Protein AF-A0A0F4JK47-F1 (afdb_monomer)

Secondary structure (DSSP, 8-state):
-PPPPEE-S-EETTTEE----HHHHHHT--SS--HHHHHHHHHHTTT-GGGS---SSHHHHHHHHHHTT-EESS--TTPEEEETTTTEEEEEEEE-SSEEEEEEEEE--TTS---SS--EEEEEEEETTSTTEEEEE----

Nearest PDB structures (foldseek):
  8fkz-assembly1_LE  TM=6.269E-01  e=9.754E-01  Homo sapiens
  2lkt-assembly1_A  TM=4.896E-01  e=1.407E+00  Homo sapiens
  4fei-assembly1_A-2  TM=5.114E-01  e=6.476E+00  Deinococcus radiodurans R1 = ATCC 13939 = DSM 20539
  2bsj-assembly1_A  TM=3.823E-01  e=5.072E+00  Yersinia enterocolitica

Radius of gyration: 14.27 Å; Cα contacts (8 Å, |Δi|>4): 301; chains: 1; bounding box: 33×34×39 Å

Sequence (141 aa):
MSVPEKVYEGWNSHDGWDNYTRWGEEFGENGVPWCVIFDWCMYHDVGLDAIVPKVDNVSAFASWARARGQWSDYPSVGAWVDFGDGAHTEIVTGFDADTVYTKGGNSIRSGSEDHGQGNGVWSHSNPRRSSYVTGYFAPRY

Solvent-accessible surface area (backbone atoms only — not comparable to full-atom values): 7890 Å² total; per-residue (Å²): 133,82,85,74,75,46,74,59,47,51,79,45,97,87,81,39,59,50,38,51,33,76,45,20,59,71,73,72,58,58,54,44,83,36,20,39,32,35,51,43,45,62,27,45,80,72,75,46,41,89,62,50,76,95,57,60,48,48,56,60,52,52,51,54,21,51,78,66,75,26,51,31,87,60,89,48,73,69,12,40,36,31,28,60,80,50,71,42,38,30,30,24,74,41,68,64,101,56,37,34,29,31,44,18,28,46,24,62,59,84,95,57,88,77,84,86,60,38,46,16,31,29,69,50,76,44,57,55,81,35,84,50,49,63,33,22,38,48,68,76,132

Organism: NCBI:txid68223

Mean predicted aligned error: 2.82 Å

Foldseek 3Di:
DDDDWDFAFDQDPPPGTQQAGPLCVVLVHGRDACFVSVLLVVCVVVVNNVQFDSDRWQVVRQVVLVVVVQKFLDDDQSKWWQFPNGQGTFGFHDDDPFKTKTWTAQADEPPDDDPVTRGTIYIDIDGSPDPRGVTIRHTDD

pLDDT: mean 95.49, std 5.54, range [51.91, 98.75]

Structure (mmCIF, N/CA/C/O backbone):
data_AF-A0A0F4JK47-F1
#
_entry.id   AF-A0A0F4JK47-F1
#
loop_
_atom_site.group_PDB
_atom_site.id
_atom_site.type_symbol
_atom_site.label_atom_id
_atom_site.label_alt_id
_atom_site.label_comp_id
_atom_site.label_asym_id
_atom_site.label_entity_id
_atom_site.label_seq_id
_atom_site.pdbx_PDB_ins_code
_atom_site.Cartn_x
_atom_site.Cartn_y
_atom_site.Cartn_z
_atom_site.occupancy
_atom_site.B_iso_or_equiv
_atom_site.auth_seq_id
_atom_site.auth_comp_id
_atom_site.auth_asym_id
_atom_site.auth_atom_id
_atom_site.pdbx_PDB_model_num
ATOM 1 N N . MET A 1 1 ? 12.239 -9.893 6.975 1.00 51.91 1 MET A N 1
ATOM 2 C CA . MET A 1 1 ? 12.972 -8.603 6.999 1.00 51.91 1 MET A CA 1
ATOM 3 C C . MET A 1 1 ? 12.037 -7.551 6.431 1.00 51.91 1 MET A C 1
ATOM 5 O O . MET A 1 1 ? 11.360 -7.867 5.465 1.00 51.91 1 MET A O 1
ATOM 9 N N . SER A 1 2 ? 11.939 -6.363 7.030 1.00 81.25 2 SER A N 1
ATOM 10 C CA . SER A 1 2 ? 11.097 -5.292 6.482 1.00 81.25 2 SER A CA 1
ATOM 11 C C . SER A 1 2 ? 11.698 -4.743 5.183 1.00 81.25 2 SER A C 1
ATOM 13 O O . SER A 1 2 ? 12.920 -4.680 5.044 1.00 81.25 2 SER A O 1
ATOM 15 N N . VAL A 1 3 ? 10.851 -4.350 4.226 1.00 94.31 3 VAL A N 1
ATOM 16 C CA . VAL A 1 3 ? 11.300 -3.698 2.985 1.00 94.31 3 VAL A CA 1
ATOM 17 C C . VAL A 1 3 ? 12.006 -2.375 3.335 1.00 94.31 3 VAL A C 1
ATOM 19 O O . VAL A 1 3 ? 11.402 -1.544 4.024 1.00 94.31 3 VAL A O 1
ATOM 22 N N . PRO A 1 4 ? 13.267 -2.149 2.910 1.00 96.94 4 PRO A N 1
ATOM 23 C CA . PRO A 1 4 ? 13.980 -0.901 3.183 1.00 96.94 4 PRO A CA 1
ATOM 24 C C . PRO A 1 4 ? 13.281 0.317 2.579 1.00 96.94 4 PRO A C 1
ATOM 26 O O . PRO A 1 4 ? 12.728 0.226 1.486 1.00 96.94 4 PRO A O 1
ATOM 29 N N . GLU A 1 5 ? 13.351 1.461 3.254 1.00 97.69 5 GLU A N 1
ATOM 30 C CA . GLU A 1 5 ? 12.824 2.715 2.713 1.00 97.69 5 GLU A CA 1
ATOM 31 C C . GLU A 1 5 ? 13.839 3.390 1.806 1.00 97.69 5 GLU A C 1
ATOM 33 O O . GLU A 1 5 ? 14.959 3.691 2.227 1.00 97.69 5 GLU A O 1
ATOM 38 N N . LYS A 1 6 ? 13.451 3.570 0.549 1.00 97.00 6 LYS A N 1
ATOM 39 C CA . LYS A 1 6 ? 14.240 4.197 -0.510 1.00 97.00 6 LYS A CA 1
ATOM 40 C C . LYS A 1 6 ? 13.387 4.309 -1.771 1.00 97.00 6 LYS A C 1
ATOM 42 O O . LYS A 1 6 ? 12.287 3.763 -1.838 1.00 97.00 6 LYS A O 1
ATOM 47 N N . VAL A 1 7 ? 13.954 4.964 -2.773 1.00 96.88 7 VAL A N 1
ATOM 48 C CA . VAL A 1 7 ? 13.476 4.927 -4.156 1.00 96.88 7 VAL A CA 1
ATOM 49 C C . VAL A 1 7 ? 13.693 3.527 -4.747 1.00 96.88 7 VAL A C 1
ATOM 51 O O . VAL A 1 7 ? 14.729 2.902 -4.482 1.00 96.88 7 VAL A O 1
ATOM 54 N N . TYR A 1 8 ? 12.721 3.038 -5.521 1.00 96.94 8 TYR A N 1
ATOM 55 C CA . TYR A 1 8 ? 12.741 1.702 -6.143 1.00 96.94 8 TYR A CA 1
ATOM 56 C C . TYR A 1 8 ? 12.629 1.704 -7.670 1.00 96.94 8 TYR A C 1
ATOM 58 O O . TYR A 1 8 ? 12.639 0.629 -8.262 1.00 96.94 8 TYR A O 1
ATOM 66 N N . GLU A 1 9 ? 12.581 2.879 -8.285 1.00 93.75 9 GLU A N 1
ATOM 67 C CA . GLU A 1 9 ? 12.385 3.063 -9.722 1.00 93.75 9 GLU A CA 1
ATOM 68 C C . GLU A 1 9 ? 13.336 4.133 -10.282 1.00 93.75 9 GLU A C 1
ATOM 70 O O . GLU A 1 9 ? 14.014 4.848 -9.530 1.00 93.75 9 GLU A O 1
ATOM 75 N N . GLY A 1 10 ? 13.454 4.201 -11.605 1.00 92.56 10 GLY A N 1
ATOM 76 C CA . GLY A 1 10 ? 14.325 5.154 -12.289 1.00 92.56 10 GLY A CA 1
ATOM 77 C C . GLY A 1 10 ? 13.641 6.499 -12.519 1.00 92.56 10 GLY A C 1
ATOM 78 O O . GLY A 1 10 ? 12.442 6.561 -12.762 1.00 92.56 10 GLY A O 1
ATOM 79 N N . TRP A 1 11 ? 14.412 7.591 -12.476 1.00 91.31 11 TRP A N 1
ATOM 80 C CA . TRP A 1 11 ? 13.947 8.909 -12.921 1.00 91.31 11 TRP A CA 1
ATOM 81 C C . TRP A 1 11 ? 14.426 9.196 -14.339 1.00 91.31 11 TRP A C 1
ATOM 83 O O . TRP A 1 11 ? 15.616 9.055 -14.641 1.00 91.31 11 TRP A O 1
ATOM 93 N N . ASN A 1 12 ? 13.533 9.713 -15.176 1.00 86.81 12 ASN A N 1
ATOM 94 C CA . ASN A 1 12 ? 13.883 10.317 -16.449 1.00 86.81 12 ASN A CA 1
ATOM 95 C C . ASN A 1 12 ? 13.209 11.692 -16.602 1.00 86.81 12 ASN A C 1
ATOM 97 O O . ASN A 1 12 ? 12.116 11.942 -16.105 1.00 86.81 12 ASN A O 1
ATOM 101 N N . SER A 1 13 ? 13.871 12.611 -17.305 1.00 85.88 13 SER A N 1
ATOM 102 C CA . SER A 1 13 ? 13.415 14.002 -17.411 1.00 85.88 13 SER A CA 1
ATOM 103 C C . SER A 1 13 ? 12.200 14.217 -18.320 1.00 85.88 13 SER A C 1
ATOM 105 O O . SER A 1 13 ? 11.740 15.351 -18.418 1.00 85.88 13 SER A O 1
ATOM 107 N N . HIS A 1 14 ? 11.742 13.191 -19.043 1.00 83.75 14 HIS A N 1
ATOM 108 C CA . HIS A 1 14 ? 10.624 13.293 -19.982 1.00 83.75 14 HIS A CA 1
ATOM 109 C C . HIS A 1 14 ? 9.306 12.831 -19.342 1.00 83.75 14 HIS A C 1
ATOM 111 O O . HIS A 1 14 ? 8.316 13.552 -19.415 1.00 83.75 14 HIS A O 1
ATOM 117 N N . ASP A 1 15 ? 9.326 11.675 -18.673 1.00 84.06 15 ASP A N 1
ATOM 118 C CA . ASP A 1 15 ? 8.145 10.980 -18.144 1.00 84.06 15 ASP A CA 1
ATOM 119 C C . ASP A 1 15 ? 8.086 10.942 -16.604 1.00 84.06 15 ASP A C 1
ATOM 121 O O . ASP A 1 15 ? 7.052 10.585 -16.042 1.00 84.06 15 ASP A O 1
ATOM 125 N N . GLY A 1 16 ? 9.167 11.329 -15.914 1.00 90.00 16 GLY A N 1
ATOM 126 C CA . GLY A 1 16 ? 9.261 11.280 -14.454 1.00 90.00 16 GLY A CA 1
ATOM 127 C C . GLY A 1 16 ? 9.769 9.933 -13.939 1.00 90.00 16 GLY A C 1
ATOM 128 O O . GLY A 1 16 ? 10.789 9.427 -14.423 1.00 90.00 16 GLY A O 1
ATOM 129 N N . TRP A 1 17 ? 9.099 9.380 -12.928 1.00 93.12 17 TRP A N 1
ATOM 130 C CA . TRP A 1 17 ? 9.425 8.068 -12.369 1.00 93.12 17 TRP A CA 1
ATOM 131 C C . TRP A 1 17 ? 8.900 6.955 -13.287 1.00 93.12 17 TRP A C 1
ATOM 133 O O . TRP A 1 17 ? 7.778 7.013 -13.790 1.00 93.12 17 TRP A O 1
ATOM 143 N N . ASP A 1 18 ? 9.745 5.968 -13.582 1.00 92.88 18 ASP A N 1
ATOM 144 C CA . ASP A 1 18 ? 9.508 5.012 -14.668 1.00 92.88 18 ASP A CA 1
ATOM 145 C C . ASP A 1 18 ? 8.592 3.829 -14.307 1.00 92.88 18 ASP A C 1
ATOM 147 O O . ASP A 1 18 ? 8.174 3.093 -15.202 1.00 92.88 18 ASP A O 1
ATOM 151 N N . ASN A 1 19 ? 8.236 3.665 -13.030 1.00 95.19 19 ASN A N 1
ATOM 152 C CA . ASN A 1 19 ? 7.407 2.588 -12.492 1.00 95.19 19 ASN A CA 1
ATOM 153 C C . ASN A 1 19 ? 7.930 1.167 -12.772 1.00 95.19 19 ASN A C 1
ATOM 155 O O . ASN A 1 19 ? 7.186 0.192 -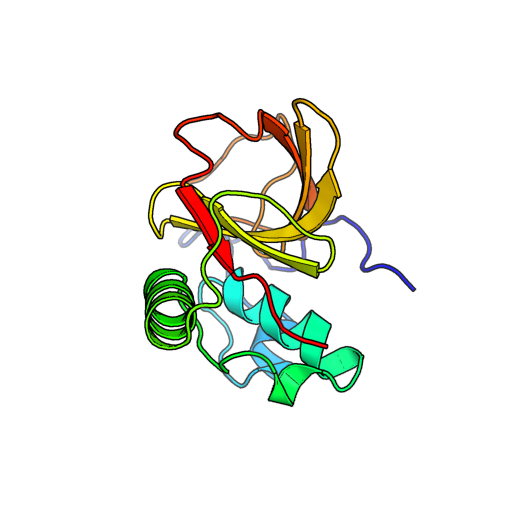12.624 1.00 95.19 19 ASN A O 1
ATOM 159 N N . TYR A 1 20 ? 9.206 1.010 -13.144 1.00 96.50 20 TYR A N 1
ATOM 160 C CA . TYR A 1 20 ? 9.817 -0.307 -13.304 1.00 96.50 20 TYR A CA 1
ATOM 161 C C . TYR A 1 20 ? 10.363 -0.794 -11.964 1.00 96.50 20 TYR A C 1
ATOM 163 O O . TYR A 1 20 ? 11.418 -0.366 -11.495 1.00 96.50 20 TYR A O 1
ATOM 171 N N . THR A 1 21 ? 9.648 -1.732 -11.344 1.00 97.38 21 THR A N 1
ATOM 172 C CA . THR A 1 21 ? 9.978 -2.252 -10.015 1.00 97.38 21 THR A CA 1
ATOM 173 C C . THR A 1 21 ? 9.960 -3.776 -9.984 1.00 97.38 21 THR A C 1
ATOM 175 O O . THR A 1 21 ? 9.265 -4.434 -10.755 1.00 97.38 21 THR A O 1
ATOM 178 N N . ARG A 1 22 ? 10.676 -4.359 -9.015 1.00 97.69 22 ARG A N 1
ATOM 179 C CA . ARG A 1 22 ? 10.630 -5.809 -8.757 1.00 97.69 22 ARG A CA 1
ATOM 180 C C . ARG A 1 22 ? 9.221 -6.327 -8.431 1.00 97.69 22 ARG A C 1
ATOM 182 O O . ARG A 1 22 ? 8.938 -7.491 -8.670 1.00 97.69 22 ARG A O 1
ATOM 189 N N . TRP A 1 23 ? 8.356 -5.478 -7.870 1.00 98.25 23 TRP A N 1
ATOM 190 C CA . TRP A 1 23 ? 6.982 -5.854 -7.527 1.00 98.25 23 TRP A CA 1
ATOM 191 C C . TRP A 1 23 ? 6.079 -5.851 -8.753 1.00 98.25 23 TRP A C 1
ATOM 193 O O . TRP A 1 23 ? 5.242 -6.734 -8.882 1.00 98.25 23 TRP A O 1
ATOM 203 N N . GLY A 1 24 ? 6.301 -4.929 -9.693 1.00 98.25 24 GLY A N 1
ATOM 204 C CA . GLY A 1 24 ? 5.657 -5.000 -11.002 1.00 98.25 24 GLY A CA 1
ATOM 205 C C . GLY A 1 24 ? 6.009 -6.299 -11.736 1.00 98.25 24 GLY A C 1
ATOM 206 O O . GLY A 1 24 ? 5.132 -6.961 -12.288 1.00 98.25 24 GLY A O 1
ATOM 207 N N . GLU A 1 25 ? 7.276 -6.729 -11.677 1.00 98.44 25 GLU A N 1
ATOM 208 C CA . GLU A 1 25 ? 7.705 -8.028 -12.224 1.00 98.44 25 GLU A CA 1
ATOM 209 C C . GLU A 1 25 ? 7.029 -9.218 -11.525 1.00 98.44 25 GLU A C 1
ATOM 211 O O . GLU A 1 25 ? 6.532 -10.120 -12.197 1.00 98.44 25 GLU A O 1
ATOM 216 N N . GLU A 1 26 ? 6.989 -9.217 -10.191 1.00 98.25 26 GLU A N 1
ATOM 217 C CA . GLU A 1 26 ? 6.371 -10.273 -9.378 1.00 98.25 26 GLU A CA 1
ATOM 218 C C . GLU A 1 26 ? 4.857 -10.383 -9.616 1.00 98.25 26 GLU A C 1
ATOM 220 O O . GLU A 1 26 ? 4.314 -11.476 -9.796 1.00 98.25 26 GLU A O 1
ATOM 225 N N . PHE A 1 27 ? 4.168 -9.245 -9.660 1.00 98.50 27 PHE A N 1
ATOM 226 C CA . PHE A 1 27 ? 2.734 -9.180 -9.907 1.00 98.50 27 PHE A CA 1
ATOM 227 C C . PHE A 1 27 ? 2.380 -9.609 -11.337 1.00 98.50 27 PHE A C 1
ATOM 229 O O . PHE A 1 27 ? 1.346 -10.259 -11.548 1.00 98.50 27 PHE A O 1
ATOM 236 N N . GLY A 1 28 ? 3.266 -9.313 -12.294 1.00 98.31 28 GLY A N 1
ATOM 237 C CA . GLY A 1 28 ? 3.094 -9.558 -13.726 1.00 98.31 28 GLY A CA 1
ATOM 238 C C . GLY A 1 28 ? 2.665 -8.322 -14.523 1.00 98.31 28 GLY A C 1
ATOM 239 O O . GLY A 1 28 ? 2.251 -8.464 -15.671 1.00 98.31 28 GLY A O 1
ATOM 240 N N . GLU A 1 29 ? 2.764 -7.131 -13.930 1.00 97.75 29 GLU A N 1
ATOM 241 C CA . GLU A 1 29 ? 2.408 -5.848 -14.537 1.00 97.75 29 GLU A CA 1
ATOM 242 C C . GLU A 1 29 ? 3.410 -4.775 -14.089 1.00 97.75 29 GLU A C 1
ATOM 244 O O . GLU A 1 29 ? 3.358 -4.276 -12.969 1.00 97.75 29 GLU A O 1
ATOM 249 N N . ASN A 1 30 ? 4.382 -4.471 -14.951 1.00 97.31 30 ASN A N 1
ATOM 250 C CA . ASN A 1 30 ? 5.497 -3.576 -14.640 1.00 97.31 30 ASN A CA 1
ATOM 251 C C . ASN A 1 30 ? 5.425 -2.295 -15.484 1.00 97.31 30 ASN A C 1
ATOM 253 O O . ASN A 1 30 ? 4.942 -2.342 -16.616 1.00 97.31 30 ASN A O 1
ATOM 257 N N . GLY A 1 31 ? 5.929 -1.172 -14.965 1.00 95.56 31 GLY A N 1
ATOM 258 C CA . GLY A 1 31 ? 5.838 0.130 -15.640 1.00 95.56 31 GLY A CA 1
ATOM 259 C C . GLY A 1 31 ? 4.490 0.842 -15.453 1.00 95.56 31 GLY A C 1
ATOM 260 O O . GLY A 1 31 ? 4.136 1.698 -16.262 1.00 95.56 31 GLY A O 1
ATOM 261 N N . VAL A 1 32 ? 3.728 0.489 -14.411 1.00 95.12 32 VAL A N 1
ATOM 262 C CA . VAL A 1 32 ? 2.440 1.109 -14.041 1.00 95.12 32 VAL A CA 1
ATOM 263 C C . VAL A 1 32 ? 2.460 1.559 -12.573 1.00 95.12 32 VAL A C 1
ATOM 265 O O . VAL A 1 32 ? 3.261 1.023 -11.802 1.00 95.12 32 VAL A O 1
ATOM 268 N N . PRO A 1 33 ? 1.590 2.501 -12.145 1.00 95.38 33 PRO A N 1
ATOM 269 C CA . PRO A 1 33 ? 1.475 2.869 -10.735 1.00 95.38 33 PRO A CA 1
ATOM 270 C C . PRO A 1 33 ? 1.321 1.635 -9.840 1.00 95.38 33 PRO A C 1
ATOM 272 O O . PRO A 1 33 ? 0.465 0.787 -10.074 1.00 95.38 33 PRO A O 1
ATOM 275 N N . TRP A 1 34 ? 2.160 1.532 -8.811 1.00 97.69 34 TRP A N 1
ATOM 276 C CA . TRP A 1 34 ? 2.419 0.250 -8.149 1.00 97.69 34 TRP A CA 1
ATOM 277 C C . TRP A 1 34 ? 2.049 0.210 -6.657 1.00 97.69 34 TRP A C 1
ATOM 279 O O . TRP A 1 34 ? 2.517 -0.669 -5.936 1.00 97.69 34 TRP A O 1
ATOM 289 N N . CYS A 1 35 ? 1.196 1.119 -6.170 1.00 97.94 35 CYS A N 1
ATOM 290 C CA . CYS A 1 35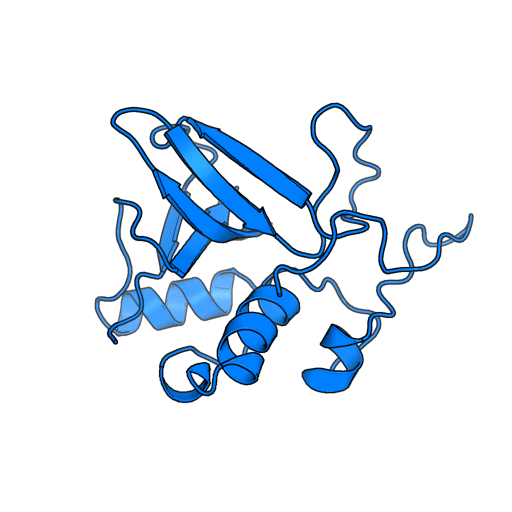 ? 0.777 1.135 -4.760 1.00 97.94 35 CYS A CA 1
ATOM 291 C C . CYS A 1 35 ? 0.003 -0.134 -4.360 1.00 97.94 35 CYS A C 1
ATOM 293 O O . CYS A 1 35 ? 0.38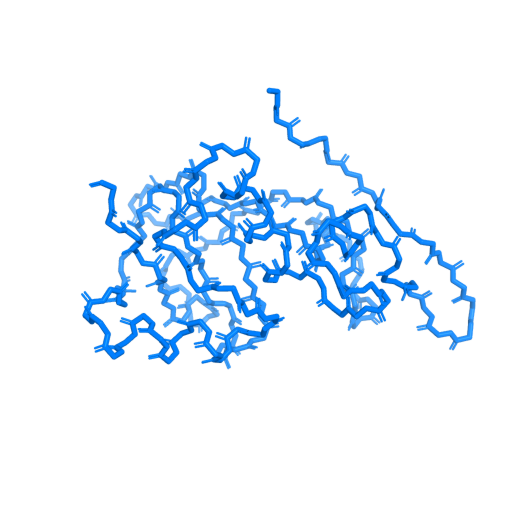5 -0.818 -3.414 1.00 97.94 35 CYS A O 1
ATOM 295 N N . VAL A 1 36 ? -1.025 -0.512 -5.128 1.00 98.62 36 VAL A N 1
ATOM 296 C CA . VAL A 1 36 ? -1.802 -1.743 -4.879 1.00 98.62 36 VAL A CA 1
ATOM 297 C C . VAL A 1 36 ? -0.979 -2.992 -5.186 1.00 98.62 36 VAL A C 1
ATOM 299 O O . VAL A 1 36 ? -1.056 -3.980 -4.460 1.00 98.62 36 VAL A O 1
ATOM 302 N N . ILE A 1 37 ? -0.155 -2.931 -6.237 1.00 98.75 37 ILE A N 1
ATOM 303 C CA . ILE A 1 37 ? 0.777 -4.002 -6.607 1.00 98.75 37 ILE A CA 1
ATOM 304 C C . ILE A 1 37 ? 1.706 -4.322 -5.432 1.00 98.75 37 ILE A C 1
ATOM 306 O O . ILE A 1 37 ? 1.842 -5.484 -5.056 1.00 98.75 37 ILE A O 1
ATOM 310 N N . PHE A 1 38 ? 2.294 -3.297 -4.809 1.00 98.56 38 PHE A N 1
ATOM 311 C CA . PHE A 1 38 ? 3.123 -3.457 -3.619 1.00 98.56 38 PHE A CA 1
ATOM 312 C C . PHE A 1 38 ? 2.356 -4.127 -2.479 1.00 98.56 38 PHE A C 1
ATOM 314 O O . PHE A 1 38 ? 2.846 -5.107 -1.916 1.00 98.56 38 PHE A O 1
ATOM 321 N N . ASP A 1 39 ? 1.158 -3.632 -2.161 1.00 98.38 39 ASP A N 1
ATOM 322 C CA . ASP A 1 39 ? 0.340 -4.171 -1.075 1.00 98.38 39 ASP A CA 1
ATOM 323 C C . ASP A 1 39 ? -0.015 -5.654 -1.316 1.00 98.38 39 ASP A C 1
ATOM 325 O O . ASP A 1 39 ? 0.072 -6.469 -0.393 1.00 98.38 39 ASP A O 1
ATOM 329 N N . TRP A 1 40 ? -0.327 -6.043 -2.559 1.00 98.56 40 TRP A N 1
ATOM 330 C CA . TRP A 1 40 ? -0.555 -7.442 -2.936 1.00 98.56 40 TRP A CA 1
ATOM 331 C C . TRP A 1 40 ? 0.712 -8.297 -2.811 1.00 98.56 40 TRP A C 1
ATOM 333 O O . TRP A 1 40 ? 0.658 -9.372 -2.211 1.00 98.56 40 TRP A O 1
ATOM 343 N N . CYS A 1 41 ? 1.858 -7.822 -3.307 1.00 98.44 41 CYS A N 1
ATOM 344 C CA . CYS A 1 41 ? 3.133 -8.542 -3.208 1.00 98.44 41 CYS A CA 1
ATOM 345 C C . CYS A 1 41 ? 3.549 -8.781 -1.752 1.00 98.44 41 CYS A C 1
ATOM 347 O O . CYS A 1 41 ? 4.017 -9.860 -1.411 1.00 98.44 41 CYS A O 1
ATOM 349 N N . MET A 1 42 ? 3.300 -7.829 -0.845 1.00 97.75 42 MET A N 1
ATOM 350 C CA . MET A 1 42 ? 3.561 -8.041 0.586 1.00 97.75 42 MET A CA 1
ATOM 351 C C . MET A 1 42 ? 2.724 -9.179 1.180 1.00 97.75 42 MET A C 1
ATOM 353 O O . MET A 1 42 ? 3.192 -9.858 2.092 1.00 97.75 42 MET A O 1
ATOM 357 N N . TYR A 1 43 ? 1.508 -9.403 0.673 1.00 97.69 43 TYR A N 1
ATOM 358 C CA . TYR A 1 43 ? 0.687 -10.558 1.038 1.00 97.69 43 TYR A CA 1
ATOM 359 C C . TYR A 1 43 ? 1.192 -11.847 0.382 1.00 97.69 43 TYR A C 1
ATOM 361 O O . TYR A 1 43 ? 1.249 -12.883 1.047 1.00 97.69 43 TYR A O 1
ATOM 369 N N . HIS A 1 44 ? 1.585 -11.788 -0.890 1.00 97.94 44 HIS A N 1
ATOM 370 C CA . HIS A 1 44 ? 2.118 -12.930 -1.632 1.00 97.94 44 HIS A CA 1
ATOM 371 C C . HIS A 1 44 ? 3.422 -13.464 -1.022 1.00 97.94 44 HIS A C 1
ATOM 373 O O . HIS A 1 44 ? 3.529 -14.662 -0.758 1.00 97.94 44 HIS A O 1
ATOM 379 N N . ASP A 1 45 ? 4.350 -12.573 -0.664 1.00 96.69 45 ASP A N 1
ATOM 380 C CA . ASP A 1 45 ? 5.632 -12.881 -0.012 1.00 96.69 45 ASP A CA 1
ATOM 381 C C . ASP A 1 45 ? 5.481 -13.710 1.279 1.00 96.69 45 ASP A C 1
ATOM 383 O O . ASP A 1 45 ? 6.397 -14.436 1.678 1.00 96.69 45 ASP A O 1
ATOM 387 N N . VAL A 1 46 ? 4.331 -13.604 1.954 1.00 95.56 46 VAL A N 1
ATOM 388 C CA . VAL A 1 46 ? 4.029 -14.324 3.202 1.00 95.56 46 VAL A CA 1
ATOM 389 C C . VAL A 1 46 ? 2.945 -15.398 3.043 1.00 95.56 46 VAL A C 1
AT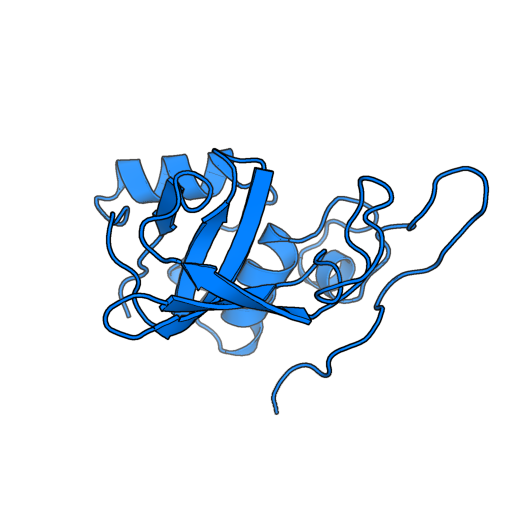OM 391 O O . VAL A 1 46 ? 2.512 -15.974 4.041 1.00 95.56 46 VAL A O 1
ATOM 394 N N . GLY A 1 47 ? 2.517 -15.698 1.812 1.00 97.06 47 GLY A N 1
ATOM 395 C CA . GLY A 1 47 ? 1.532 -16.743 1.507 1.00 97.06 47 GLY A CA 1
ATOM 396 C C . GLY A 1 47 ? 0.095 -16.409 1.920 1.00 97.06 47 GLY A C 1
ATOM 397 O O . GLY A 1 47 ? -0.679 -17.313 2.240 1.00 97.06 47 GLY A O 1
ATOM 398 N N . LEU A 1 48 ? -0.259 -15.122 1.958 1.00 96.94 48 LEU A N 1
ATOM 399 C CA . LEU A 1 48 ? -1.594 -14.617 2.305 1.00 96.94 48 LEU A CA 1
ATOM 400 C C . LEU A 1 48 ? -2.329 -13.999 1.103 1.00 96.94 48 LEU A C 1
ATOM 402 O O . LEU A 1 48 ? -3.412 -13.441 1.251 1.00 96.94 48 LEU A O 1
ATOM 406 N N . ASP A 1 49 ? -1.802 -14.111 -0.109 1.00 96.25 49 ASP A N 1
ATOM 407 C CA . ASP A 1 49 ? -2.423 -13.574 -1.324 1.00 96.25 49 ASP A CA 1
ATOM 408 C C . ASP A 1 49 ? -3.803 -14.176 -1.637 1.00 96.25 49 ASP A C 1
ATOM 410 O O . ASP A 1 49 ? -4.618 -13.543 -2.302 1.00 96.25 49 ASP A O 1
ATOM 414 N N . ALA A 1 50 ? -4.126 -15.354 -1.094 1.00 96.38 50 ALA A N 1
ATOM 415 C CA . ALA A 1 50 ? -5.446 -15.971 -1.237 1.00 96.38 50 ALA A CA 1
ATOM 416 C C . ALA A 1 50 ? -6.588 -15.216 -0.520 1.00 96.38 50 ALA A C 1
ATOM 418 O O . ALA A 1 50 ? -7.759 -15.440 -0.843 1.00 96.38 50 ALA A O 1
ATOM 419 N N . ILE A 1 51 ? -6.281 -14.348 0.456 1.00 96.31 51 ILE A N 1
ATOM 420 C CA . ILE A 1 51 ? -7.289 -13.601 1.236 1.00 96.31 51 ILE A CA 1
ATOM 421 C C . ILE A 1 51 ? -7.468 -12.146 0.779 1.00 96.31 51 ILE A C 1
ATOM 423 O O . ILE A 1 51 ? -8.272 -11.416 1.363 1.00 96.31 51 ILE A O 1
ATOM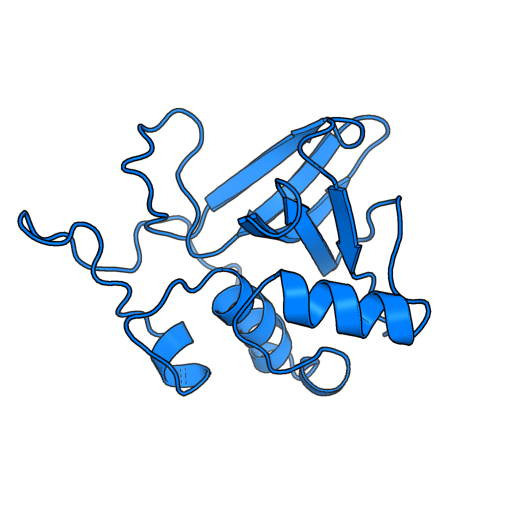 427 N N . VAL A 1 52 ? -6.768 -11.736 -0.280 1.00 97.00 52 VAL A N 1
ATOM 428 C CA . VAL A 1 52 ? -6.839 -10.397 -0.884 1.00 97.00 52 VAL A CA 1
ATOM 429 C C . VAL A 1 52 ? -7.105 -10.505 -2.393 1.00 97.00 52 VAL A C 1
ATOM 431 O O . VAL A 1 52 ? -6.798 -11.529 -3.006 1.00 97.00 52 VAL A O 1
ATOM 434 N N . PRO A 1 53 ? -7.710 -9.494 -3.040 1.00 97.38 53 PRO A N 1
ATOM 435 C CA . PRO A 1 53 ? -7.877 -9.513 -4.488 1.00 97.38 53 PRO A CA 1
ATOM 436 C C . PRO A 1 53 ? -6.540 -9.255 -5.194 1.00 97.38 53 PRO A C 1
ATOM 438 O O . PRO A 1 53 ? -5.823 -8.323 -4.840 1.00 97.38 53 PRO A O 1
ATOM 441 N N . LYS A 1 54 ? -6.238 -10.025 -6.246 1.00 97.94 54 LYS A N 1
ATOM 442 C CA . LYS A 1 54 ? -5.162 -9.684 -7.188 1.00 97.94 54 LYS A CA 1
ATOM 443 C C . LYS A 1 54 ? -5.674 -8.645 -8.191 1.00 97.94 54 LYS A C 1
ATOM 445 O O . LYS A 1 54 ? -6.286 -9.008 -9.193 1.00 97.94 54 LYS A O 1
ATOM 450 N N . VAL A 1 55 ? -5.489 -7.367 -7.867 1.00 98.12 55 VAL A N 1
ATOM 451 C CA . VAL A 1 55 ? -5.874 -6.186 -8.663 1.00 98.12 55 VAL A CA 1
ATOM 452 C C 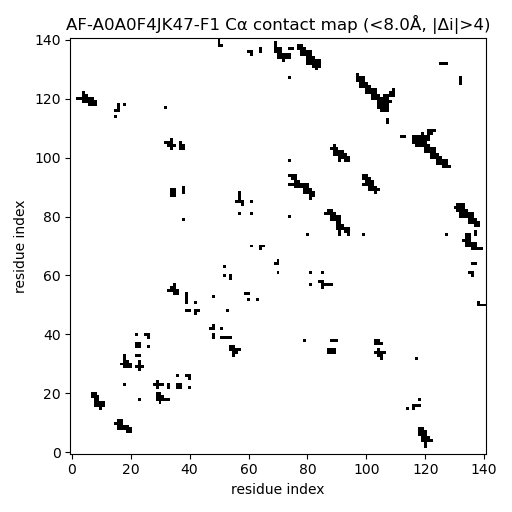. VAL A 1 55 ? -4.778 -5.122 -8.562 1.00 98.12 55 VAL A C 1
ATOM 454 O O . VAL A 1 55 ? -3.925 -5.209 -7.685 1.00 98.12 55 VAL A O 1
ATOM 457 N N . ASP A 1 56 ? -4.810 -4.133 -9.447 1.00 96.75 56 ASP A N 1
ATOM 458 C CA . ASP A 1 56 ? -3.771 -3.112 -9.645 1.00 96.75 56 ASP A CA 1
ATOM 459 C C . ASP A 1 56 ? -4.209 -1.687 -9.244 1.00 96.75 56 ASP A C 1
ATOM 461 O O . ASP A 1 56 ? -3.388 -0.778 -9.186 1.00 96.75 56 ASP A O 1
ATOM 465 N N . ASN A 1 57 ? -5.493 -1.472 -8.936 1.00 96.44 57 ASN A N 1
ATOM 466 C CA . ASN A 1 57 ? -6.052 -0.146 -8.655 1.00 96.44 57 ASN A CA 1
ATOM 467 C C . ASN A 1 57 ? -6.937 -0.107 -7.398 1.00 96.44 57 ASN A C 1
ATOM 469 O O . ASN A 1 57 ? -7.571 -1.096 -7.012 1.00 96.44 57 ASN A O 1
ATOM 473 N N . VAL A 1 58 ? -6.968 1.063 -6.750 1.00 98.25 58 VAL A N 1
ATOM 474 C CA . VAL A 1 58 ? -7.562 1.247 -5.416 1.00 98.25 58 VAL A CA 1
ATOM 475 C C . VAL A 1 58 ? -9.071 1.008 -5.434 1.00 98.25 58 VAL A C 1
ATOM 477 O O . VAL A 1 58 ? -9.609 0.248 -4.626 1.00 98.25 58 VAL A O 1
ATOM 480 N N . SER A 1 59 ? -9.763 1.576 -6.425 1.00 97.94 59 SER A N 1
ATOM 481 C CA . SER A 1 59 ? -11.213 1.431 -6.575 1.00 97.94 59 SER A CA 1
ATOM 482 C C . SER A 1 59 ? -11.649 -0.032 -6.725 1.00 97.94 59 SER A C 1
ATOM 484 O O . SER A 1 59 ? -12.712 -0.412 -6.219 1.00 97.94 59 SER A O 1
ATOM 486 N N . ALA A 1 60 ? -10.839 -0.872 -7.381 1.00 98.19 60 ALA A N 1
ATOM 487 C CA . ALA A 1 60 ? -11.120 -2.293 -7.535 1.00 98.19 60 ALA A CA 1
ATOM 488 C C . ALA A 1 60 ? -11.042 -3.048 -6.201 1.00 98.19 60 ALA A C 1
ATOM 490 O O . ALA A 1 60 ? -11.989 -3.775 -5.874 1.00 98.19 60 ALA A O 1
ATOM 491 N N . PHE A 1 61 ? -9.982 -2.867 -5.399 1.00 98.00 61 PHE A N 1
ATOM 492 C CA . PHE A 1 61 ? -9.915 -3.548 -4.099 1.00 98.00 61 PHE A CA 1
ATOM 493 C C . PHE A 1 61 ? -10.968 -3.000 -3.129 1.00 98.00 61 PHE A C 1
ATOM 495 O O . PHE A 1 61 ? -11.581 -3.779 -2.396 1.00 98.00 61 PHE A O 1
ATOM 502 N N . ALA A 1 62 ? -11.246 -1.692 -3.155 1.00 98.38 62 ALA A N 1
ATOM 503 C CA . ALA A 1 62 ? -12.259 -1.079 -2.301 1.00 98.38 62 ALA A CA 1
ATOM 504 C C . ALA A 1 62 ? -13.654 -1.641 -2.608 1.00 98.38 62 ALA A C 1
ATOM 506 O O . ALA A 1 62 ? -14.388 -2.054 -1.705 1.00 98.38 62 ALA A O 1
ATOM 507 N N . SER A 1 63 ? -14.002 -1.748 -3.893 1.00 98.25 63 SER A N 1
ATOM 508 C CA . SER A 1 63 ? -15.254 -2.371 -4.341 1.00 98.25 63 SER A CA 1
ATOM 509 C C . SER A 1 63 ? -15.334 -3.842 -3.932 1.00 98.25 63 SER A C 1
ATOM 511 O O . SER A 1 63 ? -16.366 -4.295 -3.428 1.00 98.25 63 SER A O 1
ATOM 513 N N . TRP A 1 64 ? -14.238 -4.589 -4.093 1.00 97.88 64 TRP A N 1
ATOM 514 C CA . TRP A 1 64 ? -14.148 -5.994 -3.695 1.00 97.88 64 TRP A CA 1
ATOM 515 C C . TRP A 1 64 ? -14.358 -6.183 -2.186 1.00 97.88 64 TRP A C 1
ATOM 517 O O . TRP A 1 64 ? -15.127 -7.060 -1.779 1.00 97.88 64 TRP A O 1
ATOM 527 N N . ALA A 1 65 ? -13.734 -5.333 -1.365 1.00 98.00 65 ALA A N 1
ATOM 528 C CA . ALA A 1 65 ? -13.838 -5.359 0.090 1.00 98.00 65 ALA A CA 1
ATOM 529 C C . ALA A 1 65 ? -15.256 -5.005 0.559 1.00 98.00 65 ALA A C 1
ATOM 531 O O . ALA A 1 65 ? -15.828 -5.707 1.399 1.00 98.00 65 ALA A O 1
ATOM 532 N N . ARG A 1 66 ? -15.872 -3.968 -0.027 1.00 97.88 66 ARG A N 1
ATOM 533 C CA . ARG A 1 66 ? -17.265 -3.577 0.255 1.00 97.88 66 ARG A CA 1
ATOM 534 C C . ARG A 1 66 ? -18.241 -4.703 -0.078 1.00 97.88 66 ARG A C 1
ATOM 536 O O . ARG A 1 66 ? -19.066 -5.055 0.761 1.00 97.88 66 ARG A O 1
ATOM 543 N N . ALA A 1 67 ? -18.095 -5.335 -1.244 1.00 98.00 67 ALA A N 1
ATOM 544 C CA . ALA A 1 67 ? -18.940 -6.456 -1.664 1.00 98.00 67 ALA A CA 1
ATOM 545 C C . ALA A 1 67 ? -18.849 -7.682 -0.733 1.00 98.00 67 ALA A C 1
ATOM 547 O O . ALA A 1 67 ? -19.753 -8.514 -0.712 1.00 98.00 67 ALA A O 1
ATOM 548 N N . ARG A 1 68 ? -17.769 -7.796 0.048 1.00 97.19 68 ARG A N 1
ATOM 549 C CA . ARG A 1 68 ? -17.511 -8.907 0.978 1.00 97.19 68 ARG A CA 1
ATOM 550 C C . ARG A 1 68 ? -17.742 -8.560 2.448 1.00 97.19 68 ARG A C 1
ATOM 552 O O . ARG A 1 68 ? -17.515 -9.409 3.311 1.00 97.19 68 ARG A O 1
ATOM 559 N N . GLY A 1 69 ? -18.181 -7.338 2.757 1.00 97.12 69 GLY A N 1
ATOM 560 C CA . GLY A 1 69 ? -18.296 -6.877 4.144 1.00 97.12 69 GLY A CA 1
ATOM 561 C C . GLY A 1 69 ? -16.946 -6.891 4.871 1.00 97.12 69 GLY A C 1
ATOM 562 O O . GLY A 1 69 ? -16.861 -7.302 6.030 1.00 97.12 69 GLY A O 1
ATOM 563 N N . GLN A 1 70 ? -15.884 -6.534 4.148 1.00 97.62 70 GLN A N 1
ATOM 564 C CA . GLN A 1 70 ? -14.506 -6.395 4.631 1.00 97.62 70 GLN A CA 1
ATOM 565 C C . GLN A 1 70 ? -14.005 -4.950 4.515 1.00 97.62 70 GLN A C 1
ATOM 567 O O . GLN A 1 70 ? -12.833 -4.676 4.745 1.00 97.62 70 GLN A O 1
ATOM 572 N N . TRP A 1 71 ? -14.889 -4.018 4.159 1.00 98.31 71 TRP A N 1
ATOM 573 C CA . TRP A 1 71 ? -14.617 -2.594 4.281 1.00 98.31 71 TRP A CA 1
ATOM 574 C C . TRP A 1 71 ? -14.873 -2.126 5.713 1.00 98.31 71 TRP A C 1
ATOM 576 O O . TRP A 1 71 ? -15.859 -2.538 6.328 1.00 98.31 71 TRP A O 1
ATOM 586 N N . SER A 1 72 ? -14.005 -1.265 6.228 1.00 97.38 72 SER A N 1
ATOM 587 C CA . SER A 1 72 ? -14.055 -0.746 7.591 1.00 97.38 72 SER A CA 1
ATOM 588 C C . SER A 1 72 ? -13.759 0.752 7.610 1.00 97.38 72 SER A C 1
ATOM 590 O O . SER A 1 72 ? -12.891 1.225 6.881 1.00 97.38 72 SER A O 1
ATOM 592 N N . ASP A 1 73 ? -14.429 1.477 8.505 1.00 95.81 73 ASP A N 1
ATOM 593 C CA . ASP A 1 73 ? -14.095 2.870 8.848 1.00 95.81 73 ASP A CA 1
ATOM 594 C C . ASP A 1 73 ? -12.970 2.950 9.902 1.00 95.81 73 ASP A C 1
ATOM 596 O O . ASP A 1 73 ? -12.491 4.027 10.260 1.00 95.81 73 ASP A O 1
ATOM 600 N N . TYR A 1 74 ? -12.551 1.800 10.438 1.00 95.88 74 TYR A N 1
ATOM 601 C CA . TYR A 1 74 ? -11.537 1.679 11.482 1.00 95.88 74 TYR A CA 1
ATOM 602 C C . TYR A 1 74 ? -10.322 0.883 10.985 1.00 95.88 74 TYR A C 1
ATOM 604 O O . TYR A 1 74 ? -10.510 -0.146 10.328 1.00 95.88 74 TYR A O 1
ATOM 612 N N . PRO A 1 75 ? -9.092 1.304 11.333 1.00 97.31 75 PRO A N 1
ATOM 613 C CA . PRO A 1 75 ? -7.883 0.594 10.937 1.00 97.31 75 PRO A CA 1
ATOM 614 C C . PRO A 1 75 ? -7.742 -0.747 11.667 1.00 97.31 75 PRO A C 1
ATOM 616 O O . PRO A 1 75 ? -8.149 -0.899 12.820 1.00 97.31 75 PRO A O 1
ATOM 619 N N . SER A 1 76 ? -7.070 -1.691 11.013 1.00 97.06 76 SER A N 1
ATOM 620 C CA . SER A 1 76 ? -6.520 -2.905 11.620 1.00 97.06 76 SER A CA 1
ATOM 621 C C . SER A 1 76 ? -5.120 -3.156 11.064 1.00 97.06 76 SER A C 1
ATOM 623 O O . SER A 1 76 ? -4.847 -2.809 9.919 1.00 97.06 76 SER A O 1
ATOM 625 N N . VAL A 1 77 ? -4.221 -3.761 11.845 1.00 97.19 77 VAL A N 1
ATOM 626 C CA . VAL A 1 77 ? -2.880 -4.117 11.343 1.00 97.19 77 VAL A CA 1
ATOM 627 C C . VAL A 1 77 ? -3.019 -5.055 10.143 1.00 97.19 77 VAL A C 1
ATOM 629 O O . VAL A 1 77 ? -3.817 -5.989 10.182 1.00 97.19 77 VAL A O 1
ATOM 632 N N . GLY A 1 78 ? -2.266 -4.769 9.082 1.00 96.69 78 GLY A N 1
ATOM 633 C CA . GLY A 1 78 ? -2.308 -5.483 7.809 1.00 96.69 78 GLY A CA 1
ATOM 634 C C . GLY A 1 78 ? -3.388 -4.998 6.837 1.00 96.69 78 GLY A C 1
ATOM 635 O O . GLY A 1 78 ? -3.316 -5.344 5.661 1.00 96.69 78 GLY A O 1
ATOM 636 N N . ALA A 1 79 ? -4.349 -4.175 7.270 1.00 98.25 79 ALA A N 1
ATOM 637 C CA . ALA A 1 79 ? -5.334 -3.587 6.363 1.00 98.25 79 ALA A CA 1
ATOM 638 C C . ALA A 1 79 ? -4.670 -2.749 5.265 1.00 98.25 79 ALA A C 1
ATOM 640 O O . ALA A 1 79 ? -3.620 -2.151 5.499 1.00 98.25 79 ALA A O 1
ATOM 641 N N . TRP A 1 80 ? -5.314 -2.662 4.104 1.00 98.56 80 TRP A N 1
ATOM 642 C CA . TRP A 1 80 ? -4.957 -1.685 3.073 1.00 98.56 80 TRP A CA 1
ATOM 643 C C . TRP A 1 80 ? -5.801 -0.433 3.304 1.00 98.56 80 TRP A C 1
ATOM 645 O O . TRP A 1 80 ? -7.029 -0.529 3.398 1.00 98.56 80 TRP A O 1
ATOM 655 N N . VAL A 1 81 ? -5.167 0.723 3.478 1.00 98.62 81 VAL A N 1
ATOM 656 C CA . VAL A 1 81 ? -5.879 1.999 3.641 1.00 98.62 81 VAL A CA 1
ATOM 657 C C . VAL A 1 81 ? -6.184 2.612 2.279 1.00 98.62 81 VAL A C 1
ATOM 659 O O . VAL A 1 81 ? -5.346 2.577 1.394 1.00 98.62 81 VAL A O 1
ATOM 662 N N . ASP A 1 82 ? -7.360 3.207 2.117 1.00 98.56 82 ASP A N 1
ATOM 663 C CA . ASP A 1 82 ? -7.702 4.009 0.942 1.00 98.56 82 ASP A CA 1
ATOM 664 C C . ASP A 1 82 ? -7.510 5.493 1.251 1.00 98.56 82 ASP A C 1
ATOM 666 O O . ASP A 1 82 ? -8.187 6.077 2.112 1.00 98.56 82 ASP A O 1
ATOM 670 N N . PHE A 1 83 ? -6.576 6.099 0.534 1.00 97.75 83 PHE A N 1
ATOM 671 C CA . PHE A 1 83 ? -6.294 7.515 0.592 1.00 97.75 83 PHE A CA 1
ATOM 672 C C . PHE A 1 83 ? -6.915 8.259 -0.590 1.00 97.75 83 PHE A C 1
ATOM 674 O O . PHE A 1 83 ? -6.704 7.909 -1.750 1.00 97.75 83 PHE A O 1
ATOM 681 N N . GLY A 1 84 ? -7.604 9.362 -0.293 1.00 96.06 84 GLY A N 1
ATOM 682 C CA . GLY A 1 84 ? -8.098 10.296 -1.304 1.00 96.06 84 GLY A CA 1
ATOM 683 C C . GLY A 1 84 ? -9.207 9.748 -2.204 1.00 96.06 84 GLY A C 1
ATOM 684 O O . GLY A 1 84 ? -9.324 10.226 -3.326 1.00 96.06 84 GLY A O 1
ATOM 685 N N . ASP A 1 85 ? -10.003 8.791 -1.715 1.00 95.62 85 ASP A N 1
ATOM 686 C CA . ASP A 1 85 ? -11.139 8.179 -2.424 1.00 95.62 85 ASP A CA 1
ATOM 687 C C . ASP A 1 85 ? -10.710 7.505 -3.735 1.00 95.62 85 ASP A C 1
ATOM 689 O O . ASP A 1 85 ? -11.150 7.859 -4.831 1.00 95.62 85 ASP A O 1
ATOM 693 N N . GLY A 1 86 ? -9.800 6.538 -3.626 1.00 96.38 86 GLY A N 1
ATOM 694 C CA . GLY A 1 86 ? -9.284 5.787 -4.765 1.00 96.38 86 GLY A CA 1
ATOM 695 C C . GLY A 1 86 ? -7.939 6.272 -5.307 1.00 96.38 86 GLY A C 1
ATOM 696 O O . GLY A 1 86 ? -7.506 5.770 -6.343 1.00 96.38 86 GLY A O 1
ATOM 697 N N . ALA A 1 87 ? -7.277 7.230 -4.653 1.00 95.81 87 ALA A N 1
ATOM 698 C CA . ALA A 1 87 ? -6.049 7.830 -5.175 1.00 95.81 87 ALA A CA 1
ATOM 699 C C . ALA A 1 87 ? -4.786 7.033 -4.814 1.00 95.81 87 ALA A C 1
ATOM 701 O O . ALA A 1 87 ? -3.894 6.892 -5.648 1.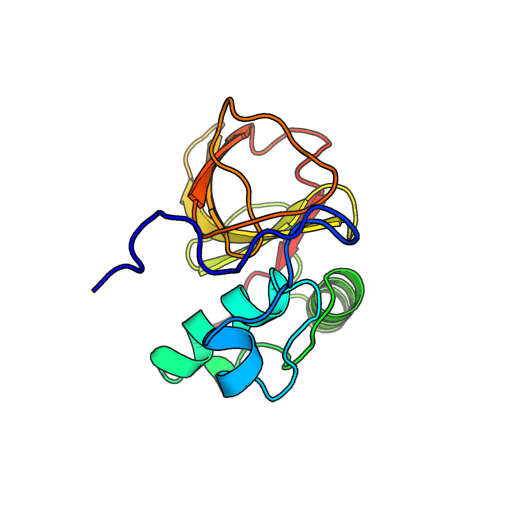00 95.81 87 ALA A O 1
ATOM 702 N N . HIS A 1 88 ? -4.690 6.520 -3.584 1.00 97.56 88 HIS A N 1
ATOM 703 C CA . HIS A 1 88 ? -3.500 5.806 -3.110 1.00 97.56 88 HIS A CA 1
ATOM 704 C C . HIS A 1 88 ? -3.838 4.754 -2.050 1.00 97.56 88 HIS A C 1
ATOM 706 O O . HIS A 1 88 ? -4.866 4.852 -1.383 1.00 97.56 88 HIS A O 1
ATOM 712 N N . THR A 1 89 ? -2.964 3.761 -1.880 1.00 98.62 89 THR A N 1
ATOM 713 C CA . THR A 1 89 ? -3.075 2.756 -0.815 1.00 98.62 89 THR A CA 1
ATOM 714 C C . THR A 1 89 ? -1.742 2.470 -0.163 1.00 98.62 89 THR A C 1
ATOM 716 O O . THR A 1 89 ? -0.693 2.593 -0.792 1.00 98.62 89 THR A O 1
ATOM 719 N N . GLU A 1 90 ? -1.806 2.076 1.104 1.00 98.50 90 GLU A N 1
ATOM 720 C CA . GLU A 1 90 ? -0.667 1.571 1.859 1.00 98.50 90 GLU A CA 1
ATOM 721 C C . GLU A 1 90 ? -1.110 0.486 2.854 1.00 98.50 90 GLU A C 1
ATOM 723 O O . GLU A 1 90 ? -2.257 0.463 3.311 1.00 98.50 90 GLU A O 1
ATOM 728 N N . ILE A 1 91 ? -0.178 -0.361 3.298 1.00 98.25 91 ILE A N 1
ATOM 729 C CA . ILE A 1 91 ? -0.436 -1.318 4.383 1.00 98.25 91 ILE A CA 1
ATOM 730 C C . ILE A 1 91 ? -0.364 -0.627 5.744 1.00 98.25 91 ILE A C 1
ATOM 732 O O . ILE A 1 91 ? 0.627 0.021 6.088 1.00 98.25 91 ILE A O 1
ATOM 736 N N . VAL A 1 92 ? -1.380 -0.842 6.578 1.00 98.50 92 VAL A N 1
ATOM 737 C CA . VAL A 1 92 ? -1.405 -0.430 7.985 1.00 98.50 92 VAL A CA 1
ATOM 738 C C . VAL A 1 92 ? -0.416 -1.270 8.793 1.00 98.50 92 VAL A C 1
ATOM 740 O O . VAL A 1 92 ? -0.571 -2.482 8.945 1.00 98.50 92 VAL A O 1
ATOM 743 N N . THR A 1 93 ? 0.580 -0.612 9.380 1.00 98.00 93 THR A N 1
ATOM 744 C CA . THR A 1 93 ? 1.587 -1.231 10.258 1.00 98.00 93 THR A CA 1
ATOM 745 C C . THR A 1 93 ? 1.266 -1.048 11.742 1.00 98.00 93 THR A C 1
ATOM 747 O O . THR A 1 93 ? 1.749 -1.810 12.578 1.00 98.00 93 THR A O 1
ATOM 750 N N . GLY A 1 94 ? 0.409 -0.081 12.077 1.00 98.25 94 GLY A N 1
ATOM 751 C CA . GLY A 1 94 ? -0.062 0.178 13.434 1.00 98.25 94 GLY A CA 1
ATOM 752 C C . GLY A 1 94 ? -1.083 1.312 13.474 1.00 98.25 94 GLY A C 1
ATOM 753 O O . GLY A 1 94 ? -1.309 1.998 12.482 1.00 98.25 94 GLY A O 1
ATOM 754 N N . PHE A 1 95 ? -1.702 1.531 14.630 1.00 98.50 95 PHE A N 1
ATOM 755 C CA . PHE A 1 95 ? -2.586 2.672 14.869 1.00 98.50 95 PHE A CA 1
ATOM 756 C C . PHE A 1 95 ? -2.741 2.925 16.371 1.00 98.50 95 PHE A C 1
ATOM 758 O O . PHE A 1 95 ? -2.533 2.025 17.186 1.00 98.50 95 PHE A O 1
ATOM 765 N N . ASP A 1 96 ? -3.135 4.143 16.725 1.00 98.06 96 ASP A N 1
ATOM 766 C CA . ASP A 1 96 ? -3.529 4.526 18.079 1.00 98.06 96 ASP A CA 1
ATOM 767 C C . ASP A 1 96 ? -4.903 5.228 18.079 1.00 98.06 96 ASP A C 1
ATOM 769 O O . ASP A 1 96 ? -5.714 5.057 17.162 1.00 98.06 96 ASP A O 1
ATOM 773 N N . ALA A 1 97 ? -5.207 5.980 19.141 1.00 96.81 97 ALA A N 1
ATOM 774 C CA . ALA A 1 97 ? -6.471 6.695 19.274 1.00 96.81 97 ALA A CA 1
ATOM 775 C C . ALA A 1 97 ? -6.740 7.672 18.114 1.00 96.81 97 ALA A C 1
ATOM 777 O O . ALA A 1 97 ? -7.904 7.828 17.721 1.00 96.81 97 ALA A O 1
ATOM 778 N N . ASP A 1 98 ? -5.697 8.270 17.537 1.00 97.50 98 ASP A N 1
ATOM 779 C CA . ASP A 1 98 ? -5.785 9.415 16.629 1.00 97.50 98 ASP A CA 1
ATOM 780 C C . ASP A 1 98 ? -4.973 9.255 15.337 1.00 97.50 98 ASP A C 1
ATOM 782 O O . ASP A 1 98 ? -5.278 9.921 14.346 1.00 97.50 98 ASP A O 1
ATOM 786 N N . THR A 1 99 ? -4.020 8.326 15.295 1.00 98.50 99 THR A N 1
ATOM 787 C CA . THR A 1 99 ? -3.079 8.146 14.185 1.00 98.50 99 THR A CA 1
ATOM 788 C C . THR A 1 99 ? -3.184 6.747 13.589 1.00 98.50 99 THR A C 1
ATOM 790 O O . THR A 1 99 ? -3.321 5.759 14.310 1.00 98.50 99 THR A O 1
ATOM 793 N N . VAL A 1 100 ? -3.091 6.651 12.262 1.00 98.69 100 VAL A N 1
ATOM 794 C CA . VAL A 1 100 ? -2.782 5.404 11.554 1.00 98.69 100 VAL A CA 1
ATOM 795 C C . VAL A 1 100 ? -1.352 5.481 11.024 1.00 98.69 100 VAL A C 1
ATOM 797 O O . VAL A 1 100 ? -0.956 6.499 10.451 1.00 98.69 100 VAL A O 1
ATOM 800 N N . TYR A 1 101 ? -0.585 4.419 11.248 1.00 98.56 101 TYR A N 1
ATOM 801 C CA . TYR A 1 101 ? 0.777 4.245 10.757 1.00 98.56 101 TYR A CA 1
ATOM 802 C C . TYR A 1 101 ? 0.762 3.252 9.608 1.00 98.56 101 TYR A C 1
ATOM 804 O O . TYR A 1 101 ? 0.199 2.160 9.723 1.00 98.56 101 TYR A O 1
ATOM 812 N N . THR A 1 102 ? 1.378 3.629 8.501 1.00 98.56 102 THR A N 1
ATOM 813 C CA . THR A 1 102 ? 1.310 2.882 7.249 1.00 98.56 102 THR A CA 1
ATOM 814 C C . THR A 1 102 ? 2.681 2.751 6.618 1.00 98.56 102 THR A C 1
ATOM 816 O O . THR A 1 102 ? 3.621 3.453 6.995 1.00 98.56 102 THR A O 1
ATOM 819 N N . LYS A 1 103 ? 2.807 1.809 5.688 1.00 98.25 103 LYS A N 1
ATOM 820 C CA . LYS A 1 103 ? 3.966 1.663 4.819 1.00 98.25 103 LYS A CA 1
ATOM 821 C C . LYS A 1 103 ? 3.492 1.307 3.421 1.00 98.25 103 LYS A C 1
ATOM 823 O O . LYS A 1 103 ? 2.887 0.254 3.238 1.00 98.25 103 LYS A O 1
ATOM 828 N N . GLY A 1 104 ? 3.770 2.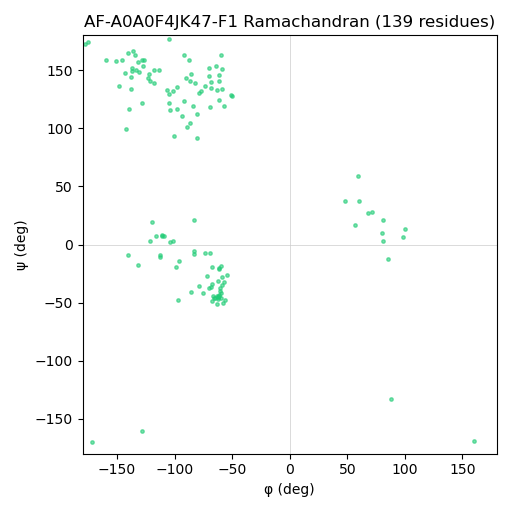187 2.470 1.00 98.00 104 GLY A N 1
ATOM 829 C CA . GLY A 1 104 ? 3.294 2.072 1.097 1.00 98.00 104 GLY A CA 1
ATOM 830 C C . GLY A 1 104 ? 4.414 1.949 0.091 1.00 98.00 104 GLY A C 1
ATOM 831 O O . GLY A 1 104 ? 5.506 2.473 0.317 1.00 98.00 104 GLY A O 1
ATOM 832 N N . GLY A 1 105 ? 4.119 1.260 -1.006 1.00 97.81 105 GLY A N 1
ATOM 833 C CA . GLY A 1 105 ? 4.852 1.356 -2.261 1.00 97.81 105 GLY A CA 1
ATOM 834 C C . GLY A 1 105 ? 4.229 2.413 -3.160 1.00 97.81 105 GLY A C 1
ATOM 835 O O . GLY A 1 105 ? 3.099 2.833 -2.935 1.00 97.81 105 GLY A O 1
ATOM 836 N N . ASN A 1 106 ? 4.971 2.861 -4.166 1.00 97.12 106 ASN A N 1
ATOM 837 C CA . ASN A 1 106 ? 4.634 4.031 -4.970 1.00 97.12 106 ASN A CA 1
ATOM 838 C C . ASN A 1 106 ? 4.239 5.231 -4.096 1.00 97.12 106 ASN A C 1
ATOM 840 O O . ASN A 1 106 ? 3.316 5.980 -4.407 1.00 97.12 106 ASN A O 1
ATOM 844 N N . SER A 1 107 ? 4.920 5.377 -2.963 1.00 96.69 107 SER A N 1
ATOM 845 C CA . SER A 1 107 ? 4.722 6.478 -2.035 1.00 96.69 107 SER A CA 1
ATOM 846 C C . SER A 1 107 ? 5.868 7.473 -2.165 1.00 96.69 107 SER A C 1
ATOM 848 O O . SER A 1 107 ? 6.848 7.252 -2.886 1.00 96.69 107 SER A O 1
ATOM 850 N N . ILE A 1 108 ? 5.775 8.562 -1.410 1.00 95.38 108 ILE A N 1
ATOM 851 C CA . ILE A 1 108 ? 6.768 9.636 -1.381 1.00 95.38 108 ILE A CA 1
ATOM 852 C C . ILE A 1 108 ? 7.264 9.787 0.044 1.00 95.38 108 ILE A C 1
ATOM 854 O O . ILE A 1 108 ? 6.515 9.585 0.988 1.00 95.38 108 ILE A O 1
ATOM 858 N N . ARG A 1 109 ? 8.532 10.141 0.231 1.00 96.44 109 ARG A N 1
ATOM 859 C CA . ARG A 1 109 ? 9.054 10.401 1.570 1.00 96.44 109 ARG A CA 1
ATOM 860 C C . ARG A 1 109 ? 8.339 11.604 2.190 1.00 96.44 109 ARG A C 1
ATOM 862 O O . ARG A 1 109 ? 8.263 12.663 1.574 1.00 96.44 109 ARG A O 1
ATOM 869 N N . SER A 1 110 ? 7.895 11.476 3.439 1.00 93.56 110 SER A N 1
ATOM 870 C CA . SER A 1 110 ? 7.292 12.597 4.170 1.00 93.56 110 SER A CA 1
ATOM 871 C C . SER A 1 110 ? 8.179 13.853 4.140 1.00 93.56 110 SER A C 1
ATOM 873 O O . SER A 1 110 ? 9.376 13.799 4.443 1.00 93.56 110 SER A O 1
ATOM 875 N N . GLY A 1 111 ? 7.580 14.983 3.751 1.00 91.25 111 GLY A N 1
ATOM 876 C CA . GLY A 1 111 ? 8.255 16.274 3.590 1.00 91.25 111 GLY A CA 1
ATOM 877 C C . GLY A 1 111 ? 9.021 16.457 2.273 1.00 91.25 111 GLY A C 1
ATOM 878 O O . GLY A 1 111 ? 9.670 17.488 2.106 1.00 91.25 111 GLY A O 1
ATOM 879 N N . SER A 1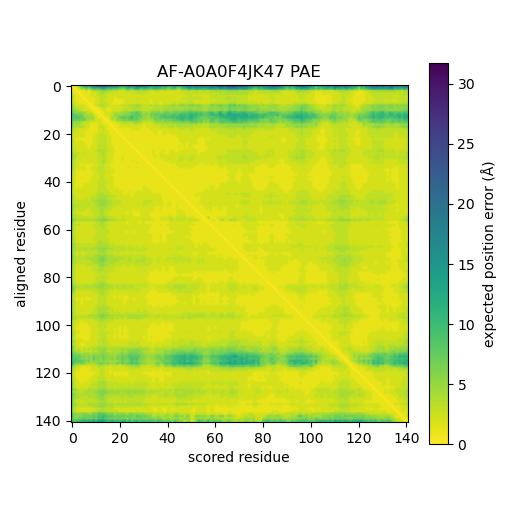 112 ? 8.978 15.490 1.354 1.00 90.19 112 SER A N 1
ATOM 880 C CA . SER A 1 112 ? 9.502 15.644 -0.007 1.00 90.19 112 SER A CA 1
ATOM 881 C C . SER A 1 112 ? 8.457 16.232 -0.957 1.00 90.19 112 SER A C 1
ATOM 883 O O . SER A 1 112 ? 7.259 16.192 -0.689 1.00 90.19 112 SER A O 1
ATOM 885 N N . GLU A 1 113 ? 8.936 16.809 -2.058 1.00 85.38 113 GLU A N 1
ATOM 886 C CA . GLU A 1 113 ? 8.083 17.305 -3.135 1.00 85.38 113 GLU A CA 1
ATOM 887 C C . GLU A 1 113 ? 7.398 16.137 -3.851 1.00 85.38 113 GLU A C 1
ATOM 889 O O . GLU A 1 113 ? 8.036 15.126 -4.157 1.00 85.38 113 GLU A O 1
ATOM 894 N N . ASP A 1 114 ? 6.099 16.293 -4.101 1.00 82.38 114 ASP A N 1
ATOM 895 C CA . ASP A 1 114 ? 5.316 15.370 -4.908 1.00 82.38 114 ASP A CA 1
ATOM 896 C C . ASP A 1 114 ? 5.287 15.862 -6.356 1.00 82.38 114 ASP A C 1
ATOM 898 O O . ASP A 1 114 ? 4.665 16.876 -6.672 1.00 82.38 114 ASP A O 1
ATOM 902 N N . HIS A 1 115 ? 5.967 15.136 -7.242 1.00 80.38 115 HIS A N 1
ATOM 903 C CA . HIS A 1 115 ? 5.961 15.403 -8.682 1.00 80.38 115 HIS A CA 1
ATOM 904 C C . HIS A 1 115 ? 4.737 14.791 -9.394 1.00 80.38 115 HIS A C 1
ATOM 906 O O . HIS A 1 115 ? 4.761 14.584 -10.606 1.00 80.38 115 HIS A O 1
ATOM 912 N N . GLY A 1 116 ? 3.666 14.495 -8.653 1.00 80.81 116 GLY A N 1
ATOM 913 C CA . GLY A 1 116 ? 2.452 13.831 -9.126 1.00 80.81 116 GLY A CA 1
ATOM 914 C C . GLY A 1 116 ? 2.590 12.312 -9.241 1.00 80.81 116 GLY A C 1
ATOM 915 O O . GLY A 1 116 ? 1.722 11.672 -9.832 1.00 80.81 116 GLY A O 1
ATOM 916 N N . GLN A 1 117 ? 3.685 11.743 -8.729 1.00 84.44 117 GLN A N 1
ATOM 917 C CA . GLN A 1 117 ? 4.019 10.323 -8.809 1.00 84.44 117 GLN A CA 1
ATOM 918 C C . GLN A 1 117 ? 4.814 9.899 -7.570 1.00 84.44 117 GLN A C 1
ATOM 920 O O . GLN A 1 117 ? 5.759 10.579 -7.154 1.00 84.44 117 GLN A O 1
ATOM 925 N N . GLY A 1 118 ? 4.446 8.741 -7.021 1.00 91.31 118 GLY A N 1
ATOM 926 C CA . GLY A 1 118 ? 5.266 8.009 -6.066 1.00 91.31 118 GLY A CA 1
ATOM 927 C C . GLY A 1 118 ? 6.624 7.621 -6.640 1.00 91.31 118 GLY A C 1
ATOM 928 O O . GLY A 1 118 ? 6.834 7.689 -7.846 1.00 91.31 118 GLY A O 1
ATOM 929 N N . ASN A 1 119 ? 7.565 7.259 -5.767 1.00 94.81 119 ASN A N 1
ATOM 930 C CA . ASN A 1 119 ? 8.908 6.860 -6.209 1.00 94.81 119 ASN A CA 1
ATOM 931 C C . ASN A 1 119 ? 9.523 5.688 -5.446 1.00 94.81 119 ASN A C 1
ATOM 933 O O . ASN A 1 119 ? 10.628 5.221 -5.745 1.00 94.81 119 ASN A O 1
ATOM 937 N N . GLY A 1 120 ? 8.888 5.263 -4.360 1.00 96.88 120 GLY A N 1
ATOM 938 C CA . GLY A 1 120 ? 9.553 4.373 -3.436 1.00 96.88 120 GLY A CA 1
ATOM 939 C C . GLY A 1 120 ? 8.654 3.813 -2.367 1.00 96.88 120 GLY A C 1
ATOM 940 O O . GLY A 1 120 ? 7.431 3.935 -2.403 1.00 96.88 120 GLY A O 1
ATOM 941 N N . VAL A 1 121 ? 9.317 3.169 -1.412 1.00 98.38 121 VAL A N 1
ATOM 942 C CA . VAL A 1 121 ? 8.660 2.605 -0.242 1.00 98.38 121 VAL A CA 1
ATOM 943 C C . VAL A 1 121 ? 8.938 3.491 0.954 1.00 98.38 121 VAL A C 1
ATOM 945 O O . VAL A 1 121 ? 10.101 3.675 1.321 1.00 98.38 121 VAL A O 1
ATOM 948 N N . TRP A 1 122 ? 7.882 3.993 1.585 1.00 98.12 122 TRP A N 1
ATOM 949 C CA . TRP A 1 122 ? 7.985 4.949 2.685 1.00 98.12 122 TRP A CA 1
ATOM 950 C C . TRP A 1 122 ? 6.914 4.689 3.739 1.00 98.12 122 TRP A C 1
ATOM 952 O O . TRP A 1 122 ? 5.813 4.239 3.418 1.00 98.12 122 TRP A O 1
ATOM 962 N N . SER A 1 123 ? 7.246 4.957 5.002 1.00 98.12 123 SER A N 1
ATOM 963 C CA . SER A 1 123 ? 6.269 4.934 6.087 1.00 98.12 123 SER A CA 1
ATOM 964 C C . SER A 1 123 ? 5.621 6.299 6.278 1.00 98.12 123 SER A C 1
ATOM 966 O O . SER A 1 123 ? 6.292 7.333 6.217 1.00 98.12 123 SER A O 1
ATOM 968 N N . HIS A 1 124 ? 4.334 6.284 6.608 1.00 97.88 124 HIS A N 1
ATOM 969 C CA . HIS A 1 124 ? 3.553 7.478 6.893 1.00 97.88 124 HIS A CA 1
ATOM 970 C C . HIS A 1 124 ? 2.819 7.380 8.221 1.00 97.88 124 HIS A C 1
ATOM 972 O O . HIS A 1 124 ? 2.565 6.306 8.767 1.00 97.88 124 HIS A O 1
ATOM 978 N N . SER A 1 125 ? 2.467 8.554 8.734 1.00 97.94 125 SER A N 1
ATOM 979 C CA . SER A 1 125 ? 1.540 8.722 9.842 1.00 97.94 125 SER A CA 1
ATOM 980 C C . SER A 1 125 ? 0.482 9.725 9.416 1.00 97.94 125 SER A C 1
ATOM 982 O O . SER A 1 125 ? 0.818 10.864 9.086 1.00 97.94 125 SER A O 1
ATOM 984 N N . ASN A 1 126 ? -0.781 9.317 9.442 1.00 97.88 126 ASN A N 1
ATOM 985 C CA . ASN A 1 126 ? -1.906 10.171 9.083 1.00 97.88 126 ASN A CA 1
ATOM 986 C C . ASN A 1 126 ? -2.903 10.237 10.244 1.00 97.88 126 ASN A C 1
ATOM 988 O O . ASN A 1 126 ? -3.131 9.213 10.899 1.00 97.88 126 ASN A O 1
ATOM 992 N N . PRO A 1 127 ? -3.551 11.391 10.497 1.00 97.88 127 PRO A N 1
ATOM 993 C CA . PRO A 1 127 ? -4.696 11.427 11.393 1.00 97.88 127 PRO A CA 1
ATOM 994 C C . PRO A 1 127 ? -5.760 10.459 10.871 1.00 97.88 127 PRO A C 1
ATOM 996 O O . PRO A 1 127 ? -6.275 10.636 9.767 1.00 97.88 127 PRO A O 1
ATOM 999 N N . ARG A 1 128 ? -6.123 9.439 11.652 1.00 95.75 128 ARG A N 1
ATOM 1000 C CA . ARG A 1 128 ? -7.014 8.356 11.188 1.00 95.75 128 ARG A CA 1
ATOM 1001 C C . ARG A 1 128 ? -8.464 8.796 10.947 1.00 95.75 128 ARG A C 1
ATOM 1003 O O . ARG A 1 128 ? -9.282 8.007 10.504 1.00 95.75 128 ARG A O 1
ATOM 1010 N N . ARG A 1 129 ? -8.791 10.038 11.319 1.00 95.56 129 ARG A N 1
ATOM 1011 C CA . ARG A 1 129 ? -10.091 10.696 11.097 1.00 95.56 129 ARG A CA 1
ATOM 1012 C C . ARG A 1 129 ? -10.005 11.813 10.053 1.00 95.56 129 ARG A C 1
ATOM 1014 O O . ARG A 1 129 ? -10.944 12.591 9.917 1.00 95.56 129 ARG A O 1
ATOM 1021 N N . SER A 1 130 ? -8.860 11.951 9.385 1.00 96.81 130 SER A N 1
ATOM 1022 C CA . SER A 1 130 ? -8.712 12.865 8.257 1.00 96.81 130 SER A CA 1
ATOM 1023 C C . SER A 1 130 ? -9.662 12.453 7.139 1.00 96.81 130 SER A C 1
ATOM 1025 O O . SER A 1 130 ? -9.765 11.270 6.840 1.00 96.81 130 SER A O 1
ATOM 1027 N N . SER A 1 131 ? -10.279 13.420 6.461 1.00 96.50 131 SER A N 1
ATOM 1028 C CA . SER A 1 131 ? -11.041 13.182 5.227 1.00 96.50 131 SER A CA 1
ATOM 1029 C C . SER A 1 131 ? -10.204 12.566 4.106 1.00 96.50 131 SER A C 1
ATOM 1031 O O . SER A 1 131 ? -10.760 12.033 3.155 1.00 96.50 131 SER A O 1
ATOM 1033 N N . TYR A 1 132 ? -8.876 12.665 4.197 1.00 96.62 132 TYR A N 1
ATOM 1034 C CA . TYR A 1 132 ? -7.970 12.009 3.262 1.00 96.62 132 TYR A CA 1
ATOM 1035 C C . TYR A 1 132 ? -7.922 10.491 3.473 1.00 96.62 132 TYR A C 1
ATOM 1037 O O . TYR A 1 132 ? -7.667 9.762 2.527 1.00 96.62 132 TYR A O 1
ATOM 1045 N N . VAL A 1 133 ? -8.192 10.008 4.689 1.00 97.88 133 VAL A N 1
ATOM 1046 C CA . VAL A 1 133 ? -8.303 8.581 5.010 1.00 97.88 133 VAL A CA 1
ATOM 1047 C C . VAL A 1 133 ? -9.758 8.174 4.797 1.00 97.88 133 VAL A C 1
ATOM 1049 O O . VAL A 1 133 ? -10.619 8.469 5.623 1.00 97.88 133 VAL A O 1
ATOM 1052 N N . THR A 1 134 ? -10.048 7.533 3.671 1.00 97.44 134 THR A N 1
ATOM 1053 C CA . THR A 1 134 ? -11.431 7.301 3.214 1.00 97.44 134 THR A CA 1
ATOM 1054 C C . THR A 1 134 ? -11.988 5.930 3.587 1.00 97.44 134 THR A C 1
ATOM 1056 O O . THR A 1 134 ? -13.202 5.720 3.568 1.00 97.44 134 THR A O 1
ATOM 1059 N N . GLY A 1 135 ? -11.121 5.011 4.007 1.00 97.88 135 GLY A N 1
ATOM 1060 C CA . GLY A 1 135 ? -11.504 3.766 4.657 1.00 97.88 135 GLY A CA 1
ATOM 1061 C C . GLY A 1 135 ? -10.401 2.723 4.588 1.00 97.88 135 GLY A C 1
ATOM 1062 O O . GLY A 1 135 ? -9.256 3.023 4.251 1.00 97.88 135 GLY A O 1
ATOM 1063 N N . TYR A 1 136 ? -10.754 1.496 4.953 1.00 98.50 136 TYR A N 1
ATOM 1064 C CA . TYR A 1 136 ? -9.813 0.392 5.070 1.00 98.50 136 TYR A CA 1
ATOM 1065 C C . TYR A 1 136 ? -10.407 -0.886 4.491 1.00 98.50 136 TYR A C 1
ATOM 1067 O O . TYR A 1 136 ? -11.522 -1.283 4.841 1.00 98.50 136 TYR A O 1
ATOM 1075 N N . PHE A 1 137 ? -9.630 -1.593 3.679 1.00 98.44 137 PHE A N 1
ATOM 1076 C CA . PHE A 1 137 ? -9.844 -3.013 3.453 1.00 98.44 137 PHE A CA 1
ATOM 1077 C C . PHE A 1 137 ? -9.238 -3.794 4.625 1.00 98.44 137 PHE A C 1
ATOM 1079 O O . PHE A 1 137 ? -8.022 -3.831 4.787 1.00 98.44 137 PHE A O 1
ATOM 1086 N N . ALA A 1 138 ? -10.095 -4.422 5.432 1.00 95.12 138 ALA A N 1
ATOM 1087 C CA . ALA A 1 138 ? -9.738 -5.262 6.572 1.00 95.12 138 ALA A CA 1
ATOM 1088 C C . ALA A 1 138 ? -9.831 -6.763 6.203 1.00 95.12 138 ALA A C 1
ATOM 1090 O O . ALA A 1 138 ? -10.917 -7.356 6.285 1.00 95.12 138 ALA A O 1
ATOM 1091 N N . PRO A 1 139 ? -8.722 -7.396 5.770 1.00 86.44 139 PRO A N 1
ATOM 1092 C CA . PRO A 1 139 ? -8.698 -8.818 5.447 1.00 86.44 139 PRO A CA 1
ATOM 1093 C C . PRO A 1 139 ? -8.969 -9.701 6.671 1.00 86.44 139 PRO A C 1
ATOM 1095 O O . PRO A 1 139 ? -8.733 -9.323 7.818 1.00 86.44 139 PRO A O 1
ATOM 1098 N N . ARG A 1 140 ? -9.499 -10.901 6.412 1.00 89.31 140 ARG A N 1
ATOM 1099 C CA . ARG A 1 140 ? -9.791 -11.915 7.435 1.00 89.31 140 ARG A CA 1
ATOM 1100 C C . ARG A 1 140 ? -8.720 -13.004 7.370 1.00 89.31 140 ARG A C 1
ATOM 1102 O O . ARG A 1 140 ? -8.634 -13.675 6.344 1.00 89.31 140 ARG A O 1
ATOM 1109 N N . TYR A 1 141 ? -7.939 -13.135 8.440 1.00 83.75 141 TYR A N 1
ATOM 1110 C CA . TYR A 1 141 ? -6.892 -14.150 8.611 1.00 83.75 141 TYR A CA 1
ATOM 1111 C C . TYR A 1 141 ? -7.436 -15.461 9.186 1.00 83.75 141 TYR A C 1
ATOM 1113 O O . TYR A 1 141 ? -8.457 -15.406 9.914 1.00 83.75 141 TYR A O 1
#